Protein AF-A0A962NY19-F1 (afdb_monomer_lite)

Foldseek 3Di:
DCVVVVVVVVVVVVVVVVVVVVVVVVVVVVVVVVVVVVVVVVVVVVVVLVVCLVVQHWDWDWDADPNRTDDIDIDGNPD

Sequence (79 aa):
MNTSIIDEKEEKISNLLKVSIFLNVLKHHFLSLLIYGIVFNCIVFLLIAANTLMNDRHLHVSVTVDNKETVMIDLKNRK

Radius of gyration: 26.2 Å; chains: 1; bounding box: 53×24×71 Å

pLDDT: mean 81.94, std 9.98, range [51.22, 94.5]

Secondary structure (DSSP, 8-state):
--HHHHHHHHHHHHHHHHHHHHHHHHHHHHHHHHHHHHHHHHHHHHHHHHHHHHTT--EEEEEEETTEEEEEEEE----

Structure (mmCIF, N/CA/C/O backbone):
data_AF-A0A962NY19-F1
#
_entry.id   AF-A0A962NY19-F1
#
loop_
_atom_site.group_PDB
_atom_site.id
_atom_site.type_symbol
_atom_site.label_atom_id
_atom_site.label_alt_id
_atom_site.label_comp_id
_atom_site.label_asym_id
_atom_site.label_entity_id
_atom_site.label_seq_id
_atom_site.pdbx_PDB_ins_code
_atom_site.Cartn_x
_atom_site.Cartn_y
_atom_site.Cartn_z
_atom_site.occupancy
_atom_site.B_iso_or_equiv
_atom_site.auth_seq_id
_atom_site.auth_comp_id
_atom_site.auth_asym_id
_atom_site.auth_atom_id
_atom_site.pdbx_PDB_model_num
ATOM 1 N N . MET A 1 1 ? -34.525 3.534 45.192 1.00 51.22 1 MET A N 1
ATOM 2 C CA . MET A 1 1 ? -33.983 4.727 44.505 1.00 51.22 1 MET A CA 1
ATOM 3 C C . MET A 1 1 ? -32.566 4.485 43.955 1.00 51.22 1 MET A C 1
ATOM 5 O O . MET A 1 1 ? -31.802 5.426 43.830 1.00 51.22 1 MET A O 1
ATOM 9 N N . ASN A 1 2 ? -32.221 3.241 43.577 1.00 61.00 2 ASN A N 1
ATOM 10 C CA . ASN A 1 2 ? -30.880 2.884 43.075 1.00 61.00 2 ASN A CA 1
ATOM 11 C C . ASN A 1 2 ? -30.911 2.304 41.652 1.00 61.00 2 ASN A C 1
ATOM 13 O O . ASN A 1 2 ? -29.884 2.267 40.992 1.00 61.00 2 ASN A O 1
ATOM 17 N N . THR A 1 3 ? -32.078 1.867 41.174 1.00 61.41 3 THR A N 1
ATOM 18 C CA . THR A 1 3 ? -32.266 1.218 39.871 1.00 61.41 3 THR A CA 1
ATOM 19 C C . THR A 1 3 ? -32.068 2.177 38.698 1.00 61.41 3 THR A C 1
ATOM 21 O O . THR A 1 3 ? -31.353 1.835 37.769 1.00 61.41 3 THR A O 1
ATOM 24 N N . SER A 1 4 ? -32.554 3.420 38.787 1.00 61.91 4 SER A N 1
ATOM 25 C CA . SER A 1 4 ? -32.386 4.413 37.710 1.00 61.91 4 SER A CA 1
ATOM 26 C C . SER A 1 4 ? -30.926 4.818 37.465 1.00 61.91 4 SER A C 1
ATOM 28 O O . SER A 1 4 ? -30.551 5.148 36.347 1.00 61.91 4 SER A O 1
ATOM 30 N N . ILE A 1 5 ? -30.091 4.793 38.508 1.00 64.50 5 ILE A N 1
ATOM 31 C CA . IL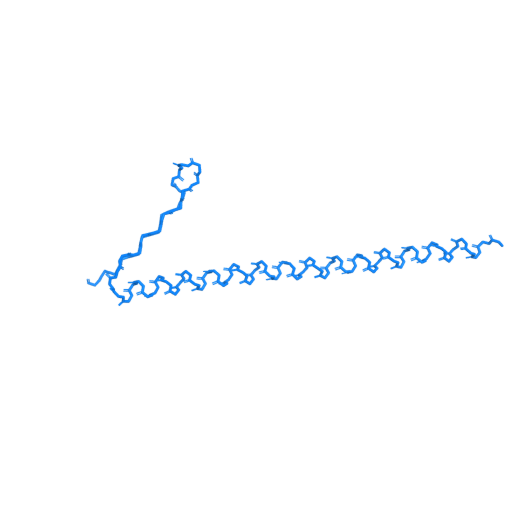E A 1 5 ? -28.662 5.139 38.424 1.00 64.50 5 ILE A CA 1
ATOM 32 C C . ILE A 1 5 ? -27.863 3.982 37.802 1.00 64.50 5 ILE A C 1
ATOM 34 O O . ILE A 1 5 ? -26.826 4.203 37.176 1.00 64.50 5 ILE A O 1
ATOM 38 N N . ILE A 1 6 ? -28.333 2.745 37.986 1.00 67.94 6 ILE A N 1
ATOM 39 C CA . ILE A 1 6 ? -27.735 1.549 37.387 1.00 67.94 6 ILE A CA 1
ATOM 40 C C . ILE A 1 6 ? -28.070 1.509 35.889 1.00 67.94 6 ILE A C 1
ATOM 42 O O . ILE A 1 6 ? -27.148 1.377 35.087 1.00 67.94 6 ILE A O 1
ATOM 46 N N . ASP A 1 7 ? -29.328 1.765 35.515 1.00 67.50 7 ASP A N 1
ATOM 47 C CA . ASP A 1 7 ? -29.764 1.817 34.110 1.00 67.50 7 ASP A CA 1
ATOM 48 C C . ASP A 1 7 ? -29.000 2.879 33.293 1.00 67.50 7 ASP A C 1
ATOM 50 O O . ASP A 1 7 ? -28.515 2.595 32.198 1.00 67.50 7 ASP A O 1
ATOM 54 N N . GLU A 1 8 ? -28.786 4.084 33.842 1.00 71.25 8 GLU A N 1
ATOM 55 C CA . GLU A 1 8 ? -28.040 5.151 33.148 1.00 71.25 8 GLU A CA 1
ATOM 56 C C . GLU A 1 8 ? -26.560 4.779 32.910 1.00 71.25 8 GLU A C 1
ATOM 58 O O . GLU A 1 8 ? -25.942 5.175 31.914 1.00 71.25 8 GLU A O 1
ATOM 63 N N . LYS A 1 9 ? -25.957 4.007 33.824 1.00 74.12 9 LYS A N 1
ATOM 64 C CA . LYS A 1 9 ? -24.576 3.525 33.673 1.00 74.12 9 LYS A CA 1
ATOM 65 C C . LYS A 1 9 ? -24.479 2.407 32.642 1.00 74.12 9 LYS A C 1
ATOM 67 O O . LYS A 1 9 ? -23.545 2.424 31.839 1.00 74.12 9 LYS A O 1
ATOM 72 N N . GLU A 1 10 ? -25.421 1.469 32.641 1.00 77.31 10 GLU A N 1
ATOM 73 C CA . GLU A 1 10 ? -25.458 0.385 31.654 1.00 77.31 10 GLU A CA 1
ATOM 74 C C . GLU A 1 10 ? -25.698 0.913 30.235 1.00 77.31 10 GLU A C 1
ATOM 76 O O . GLU A 1 10 ? -25.027 0.481 29.292 1.00 77.31 10 GLU A O 1
ATOM 81 N N . GLU A 1 11 ? -26.555 1.925 30.079 1.00 81.25 11 GLU A N 1
ATOM 82 C CA . GLU A 1 11 ? -26.790 2.580 28.791 1.00 81.25 11 GLU A CA 1
ATOM 83 C C . GLU A 1 11 ? -25.521 3.268 28.256 1.00 81.25 11 GLU A C 1
ATOM 85 O O . GLU A 1 11 ? -25.155 3.103 27.086 1.00 81.25 11 GLU A O 1
ATOM 90 N N . LYS A 1 12 ? -24.780 3.979 29.118 1.00 80.19 12 LYS A N 1
ATOM 91 C CA . LYS A 1 12 ? -23.498 4.604 28.742 1.00 80.19 12 LYS A CA 1
ATOM 92 C C . LYS A 1 12 ? -22.446 3.572 28.340 1.00 80.19 12 LYS A C 1
ATOM 94 O O . LYS A 1 12 ? -21.739 3.789 27.355 1.00 80.19 12 LYS A O 1
ATOM 99 N N . ILE A 1 13 ? -22.354 2.452 29.059 1.00 84.56 13 ILE A N 1
ATOM 100 C CA . ILE A 1 13 ? -21.427 1.355 28.734 1.00 84.56 13 ILE A CA 1
ATOM 101 C C . ILE A 1 13 ? -21.799 0.717 27.389 1.00 84.56 13 ILE A C 1
ATOM 103 O O . ILE A 1 13 ? -20.923 0.506 26.548 1.00 84.56 13 ILE A O 1
ATOM 107 N N . SER A 1 14 ? -23.090 0.478 27.149 1.00 83.75 14 SER A N 1
ATOM 108 C CA . SER A 1 14 ? -23.606 -0.051 25.881 1.00 83.75 14 SER A CA 1
ATOM 109 C C . SER A 1 14 ? -23.284 0.871 24.701 1.00 83.75 14 SER A C 1
ATOM 111 O O . SER A 1 14 ? -22.797 0.421 23.660 1.00 83.75 14 SER A O 1
ATOM 113 N N . ASN A 1 15 ? -23.470 2.180 24.875 1.00 84.62 15 ASN A N 1
ATOM 114 C CA . ASN A 1 15 ? -23.151 3.168 23.846 1.00 84.62 15 ASN A CA 1
ATOM 115 C C . ASN A 1 15 ? -21.640 3.265 23.580 1.00 84.62 15 ASN A C 1
ATOM 117 O O . ASN A 1 15 ? -21.228 3.302 22.420 1.00 84.62 15 ASN A O 1
ATOM 121 N N . LEU A 1 16 ? -20.802 3.212 24.621 1.00 86.88 16 LEU A N 1
ATOM 122 C CA . LEU A 1 16 ? -19.340 3.145 24.481 1.00 86.88 16 LEU A CA 1
ATOM 123 C C . LEU A 1 16 ? -18.879 1.899 23.712 1.00 86.88 16 LEU A C 1
ATOM 125 O O . LEU A 1 16 ? -18.014 1.998 22.840 1.00 86.88 16 LEU A O 1
ATOM 129 N N . LEU A 1 17 ? -19.481 0.739 23.985 1.00 88.94 17 LEU A N 1
ATOM 130 C CA . LEU A 1 17 ? -19.200 -0.514 23.275 1.00 88.94 17 LEU A CA 1
ATOM 131 C C . LEU A 1 17 ? -19.568 -0.429 21.790 1.00 88.94 17 LEU A C 1
ATOM 133 O O . LEU A 1 17 ? -18.775 -0.829 20.939 1.00 88.94 17 LEU A O 1
ATOM 137 N N . LYS A 1 18 ? -20.727 0.152 21.460 1.00 88.00 18 LYS A N 1
ATOM 138 C CA . LYS A 1 18 ? -21.149 0.361 20.064 1.00 88.00 18 LYS A CA 1
ATOM 139 C C . LYS A 1 18 ? -20.196 1.285 19.308 1.00 88.00 18 LYS A C 1
ATOM 141 O O . LYS A 1 18 ? -19.815 0.973 18.182 1.00 88.00 18 LYS A O 1
ATOM 146 N N . VAL A 1 19 ? -19.778 2.389 19.931 1.00 89.25 19 VAL A N 1
ATOM 147 C CA . VAL A 1 19 ? -18.809 3.328 19.338 1.00 89.25 19 VAL A CA 1
ATOM 148 C C . VAL A 1 19 ? -17.456 2.649 19.126 1.00 89.25 19 VAL A C 1
ATOM 150 O O . VAL A 1 19 ? -16.871 2.775 18.055 1.00 89.25 19 VAL A O 1
ATOM 153 N N . SER A 1 20 ? -16.987 1.879 20.108 1.00 87.81 20 SER A N 1
ATOM 154 C CA . SER A 1 20 ? -15.759 1.079 20.014 1.00 87.81 20 SER A CA 1
ATOM 155 C C . SER A 1 20 ? -15.791 0.108 18.828 1.00 87.81 20 SER A C 1
ATOM 157 O O . SER A 1 20 ? -14.880 0.108 17.996 1.00 87.81 20 SER A O 1
ATOM 159 N N . ILE A 1 21 ? -16.871 -0.668 18.696 1.00 91.38 21 ILE A N 1
ATOM 160 C CA . ILE A 1 21 ? -17.047 -1.621 17.593 1.00 91.38 21 ILE A CA 1
ATOM 161 C C . ILE A 1 21 ? -17.064 -0.885 16.250 1.00 91.38 21 ILE A C 1
ATOM 163 O O . ILE A 1 21 ? -16.367 -1.291 15.319 1.00 91.38 21 ILE A O 1
ATOM 167 N N . PHE A 1 22 ? -17.802 0.224 16.158 1.00 90.88 22 PHE A N 1
ATOM 168 C CA . PHE A 1 22 ? -17.874 1.033 14.943 1.00 90.88 22 PHE A CA 1
ATOM 169 C C . PHE A 1 22 ? -16.504 1.587 14.532 1.00 90.88 22 PHE A C 1
ATOM 171 O O . PHE A 1 22 ? -16.106 1.451 13.375 1.00 90.88 22 PHE A O 1
ATOM 178 N N . LEU A 1 23 ? -15.748 2.150 15.478 1.00 91.06 23 LEU A N 1
ATOM 179 C CA . LEU A 1 23 ? -14.395 2.653 15.229 1.00 91.06 23 LEU A CA 1
ATOM 180 C C . LEU A 1 23 ? -13.452 1.537 14.773 1.00 91.06 23 LEU A C 1
ATOM 182 O O . LEU A 1 23 ? -12.623 1.758 13.888 1.00 91.06 23 LEU A O 1
ATOM 186 N N . ASN A 1 24 ? -13.592 0.335 15.331 1.00 89.25 24 ASN A N 1
ATOM 187 C CA . ASN A 1 24 ? -12.762 -0.796 14.941 1.00 89.25 24 ASN A CA 1
ATOM 188 C C . ASN A 1 24 ? -13.069 -1.257 13.506 1.00 89.25 24 ASN A C 1
ATOM 190 O O . ASN A 1 24 ? -12.151 -1.440 12.707 1.00 89.25 24 ASN A O 1
ATOM 194 N N . VAL A 1 25 ? -14.351 -1.357 13.137 1.00 91.81 25 VAL A N 1
ATOM 195 C CA . VAL A 1 25 ? -14.771 -1.655 11.753 1.00 91.81 25 VAL A CA 1
ATOM 196 C C . VAL A 1 25 ? -14.265 -0.585 10.786 1.00 91.81 25 VAL A C 1
ATOM 198 O O . VAL A 1 25 ? -13.707 -0.906 9.736 1.00 91.81 25 VAL A O 1
ATOM 201 N N . LEU A 1 26 ? -14.398 0.689 11.158 1.00 92.75 26 LEU A N 1
ATOM 202 C CA . LEU A 1 26 ? -13.948 1.808 10.338 1.00 92.75 26 LEU A CA 1
ATOM 203 C C . LEU A 1 26 ? -12.431 1.754 10.106 1.00 92.75 26 LEU A C 1
ATOM 205 O O . LEU A 1 26 ? -11.973 1.876 8.970 1.00 92.75 26 LEU A O 1
ATOM 209 N N . LYS A 1 27 ? -11.652 1.476 11.159 1.00 92.81 27 LYS A N 1
ATOM 210 C CA . LYS A 1 27 ? -10.200 1.271 11.070 1.00 92.81 27 LYS A CA 1
ATOM 211 C C . LYS A 1 27 ? -9.843 0.133 10.111 1.00 92.81 27 LYS A C 1
ATOM 213 O O . LYS A 1 27 ? -8.945 0.300 9.287 1.00 92.81 27 LYS A O 1
ATOM 218 N N . HIS A 1 28 ? -10.534 -1.004 10.192 1.00 90.94 28 HIS A N 1
ATOM 219 C CA . HIS A 1 28 ? -10.291 -2.135 9.293 1.00 90.94 28 HIS A CA 1
ATOM 220 C C . HIS A 1 28 ? -10.602 -1.799 7.829 1.00 90.94 28 HIS A C 1
ATOM 222 O O . HIS A 1 28 ? -9.830 -2.180 6.944 1.00 90.94 28 HIS A O 1
ATOM 228 N N . HIS A 1 29 ? -11.669 -1.043 7.561 1.00 90.62 29 HIS A N 1
ATOM 229 C CA . HIS A 1 29 ? -11.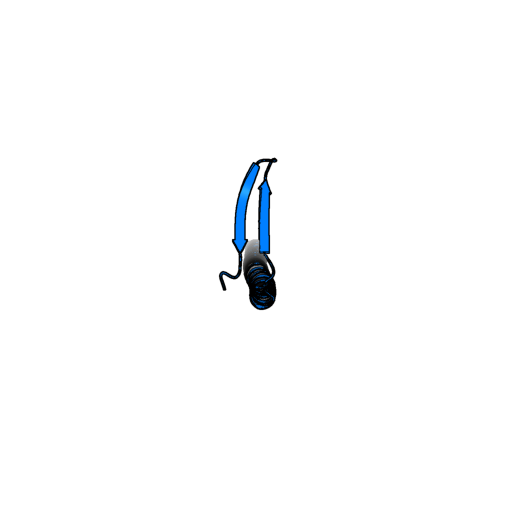973 -0.574 6.207 1.00 90.62 29 HIS A CA 1
ATOM 230 C C . HIS A 1 29 ? -10.924 0.402 5.676 1.00 90.62 29 HIS A C 1
ATOM 232 O O . HIS A 1 29 ? -10.473 0.233 4.545 1.00 90.62 29 HIS A O 1
ATOM 238 N N . PHE A 1 30 ? -10.478 1.369 6.482 1.00 92.25 30 PHE A N 1
ATOM 239 C CA . PHE A 1 30 ? -9.407 2.284 6.076 1.00 92.25 30 PHE A CA 1
ATOM 240 C C . PHE A 1 30 ? -8.096 1.549 5.796 1.00 92.25 30 PHE A C 1
ATOM 242 O O . PHE A 1 30 ? -7.450 1.814 4.784 1.00 92.25 30 PHE A O 1
ATOM 249 N N . LEU A 1 31 ? -7.724 0.592 6.650 1.00 93.25 31 LEU A N 1
ATOM 250 C CA . LEU A 1 31 ? -6.532 -0.225 6.433 1.00 93.25 31 LEU A CA 1
ATOM 251 C C . LEU A 1 31 ? -6.645 -1.042 5.142 1.00 93.25 31 LEU A C 1
ATOM 253 O O . LEU A 1 31 ? -5.702 -1.082 4.3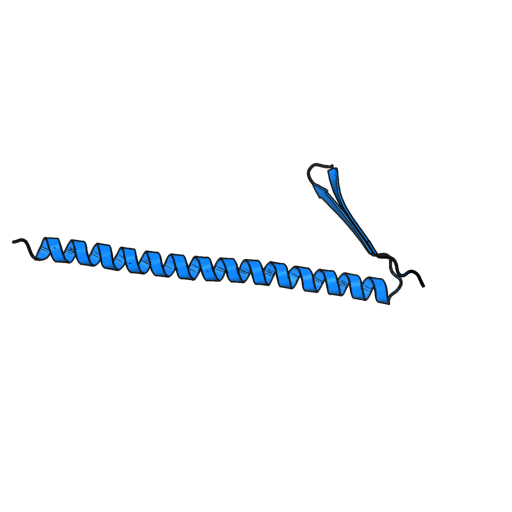56 1.00 93.25 31 LEU A O 1
ATOM 257 N N . SER A 1 32 ? -7.807 -1.649 4.899 1.00 92.62 32 SER A N 1
ATOM 258 C CA . SER A 1 32 ? -8.058 -2.406 3.670 1.00 92.62 32 SER A CA 1
ATOM 259 C C . SER A 1 32 ? -7.950 -1.504 2.442 1.00 92.62 32 SER A C 1
ATOM 261 O O . SER A 1 32 ? -7.262 -1.852 1.489 1.00 92.62 32 SER A O 1
ATOM 263 N N . LEU A 1 33 ? -8.552 -0.312 2.482 1.00 92.94 33 LEU A N 1
ATOM 264 C CA . LEU A 1 33 ? -8.491 0.664 1.393 1.00 92.94 33 LEU A CA 1
ATOM 265 C C . LEU A 1 33 ? -7.052 1.120 1.103 1.00 92.94 33 LEU A C 1
ATOM 267 O O . LEU A 1 33 ? -6.669 1.211 -0.061 1.00 92.94 33 LEU A O 1
ATOM 271 N N . LEU A 1 34 ? -6.237 1.337 2.140 1.00 93.19 34 LEU A N 1
ATOM 272 C CA . LEU A 1 34 ? -4.813 1.651 1.984 1.00 93.19 34 LEU A CA 1
ATOM 273 C C . LEU A 1 34 ? -4.043 0.502 1.327 1.00 93.19 34 LEU A C 1
ATOM 275 O O . LEU A 1 34 ? -3.295 0.737 0.380 1.00 93.19 34 LEU A O 1
ATOM 279 N N . ILE A 1 35 ? -4.248 -0.737 1.783 1.00 94.50 35 ILE A N 1
ATOM 280 C CA . ILE A 1 35 ? -3.586 -1.918 1.209 1.00 94.50 35 ILE A CA 1
ATOM 281 C C . ILE A 1 35 ? -3.982 -2.088 -0.259 1.00 94.50 35 ILE A C 1
ATOM 283 O O . ILE A 1 35 ? -3.107 -2.220 -1.115 1.00 94.50 35 ILE A O 1
ATOM 287 N N . TYR A 1 36 ? -5.279 -2.030 -0.573 1.00 94.19 36 TYR A N 1
ATOM 288 C CA . TYR A 1 36 ? -5.756 -2.125 -1.953 1.00 94.19 36 TYR A CA 1
ATOM 289 C C . TYR A 1 36 ? -5.217 -0.990 -2.822 1.00 94.19 36 TYR A C 1
ATOM 291 O O . TYR A 1 36 ? -4.816 -1.238 -3.956 1.00 94.19 36 TYR A O 1
ATOM 299 N N . GLY A 1 37 ? -5.138 0.230 -2.285 1.00 93.00 37 GLY A N 1
ATOM 300 C CA . GLY A 1 37 ? -4.523 1.364 -2.967 1.00 93.00 37 GLY A CA 1
ATOM 301 C C . GLY A 1 37 ? -3.052 1.114 -3.300 1.00 93.00 37 GLY A C 1
ATOM 302 O O . GLY A 1 37 ? -2.633 1.343 -4.433 1.00 93.00 37 GLY A O 1
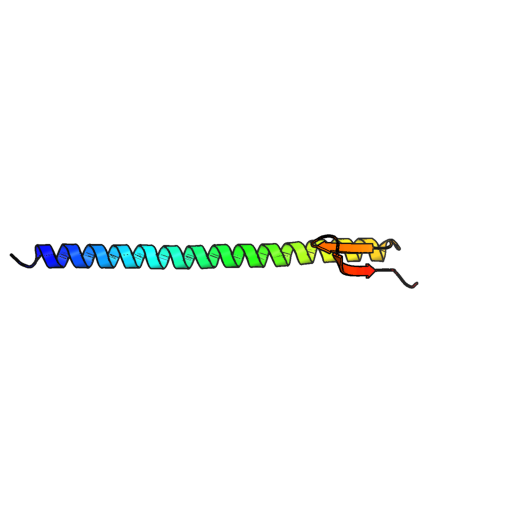ATOM 303 N N . ILE A 1 38 ? -2.264 0.598 -2.354 1.00 93.69 38 ILE A N 1
ATOM 304 C CA . ILE A 1 38 ? -0.847 0.270 -2.582 1.00 93.69 38 ILE A CA 1
ATOM 305 C C . ILE A 1 38 ? -0.714 -0.822 -3.649 1.00 93.69 38 ILE A C 1
ATOM 307 O O . ILE A 1 38 ? 0.035 -0.649 -4.609 1.00 93.69 38 ILE A O 1
ATOM 311 N N . VAL A 1 39 ? -1.477 -1.913 -3.530 1.00 93.75 39 VAL A N 1
ATOM 312 C CA . VAL A 1 39 ? -1.449 -3.023 -4.498 1.00 93.75 39 VAL A CA 1
ATOM 313 C C . VAL A 1 39 ? -1.838 -2.545 -5.897 1.00 93.75 39 VAL A C 1
ATOM 315 O O . VAL A 1 39 ? -1.161 -2.880 -6.868 1.00 93.75 39 VAL A O 1
ATOM 318 N N . PHE A 1 40 ? -2.882 -1.723 -6.007 1.00 93.94 40 PHE A N 1
ATOM 319 C CA . PHE A 1 40 ? -3.299 -1.132 -7.275 1.00 93.94 40 PHE A CA 1
ATOM 320 C C . PHE A 1 40 ? -2.179 -0.295 -7.901 1.00 93.94 40 PHE A C 1
ATOM 322 O O . PHE A 1 40 ? -1.855 -0.487 -9.072 1.00 93.94 40 PHE A O 1
ATOM 329 N N . ASN A 1 41 ? -1.532 0.571 -7.116 1.00 91.56 41 ASN A N 1
ATOM 330 C CA . ASN A 1 41 ? -0.393 1.356 -7.591 1.00 91.56 41 ASN A CA 1
ATOM 331 C C . ASN A 1 41 ? 0.753 0.457 -8.074 1.00 91.56 41 ASN A C 1
ATOM 333 O O . ASN A 1 41 ? 1.293 0.692 -9.154 1.00 91.56 41 ASN A O 1
ATOM 337 N N . CYS A 1 42 ? 1.089 -0.607 -7.338 1.00 90.56 42 CYS A N 1
ATOM 338 C CA . CYS A 1 42 ? 2.105 -1.569 -7.767 1.00 90.56 42 CYS A CA 1
ATOM 339 C C . CYS A 1 42 ? 1.762 -2.214 -9.117 1.00 90.56 42 CYS A C 1
ATOM 341 O O . CYS A 1 42 ? 2.631 -2.305 -9.981 1.00 90.56 42 CYS A O 1
ATOM 343 N N . ILE A 1 43 ? 0.507 -2.625 -9.326 1.00 92.19 43 ILE A N 1
ATOM 344 C CA . ILE A 1 43 ? 0.057 -3.207 -10.601 1.00 92.19 43 ILE A CA 1
ATOM 345 C C . ILE A 1 43 ? 0.204 -2.193 -11.740 1.00 92.19 43 ILE A C 1
ATOM 347 O O . ILE A 1 43 ? 0.712 -2.543 -12.805 1.00 92.19 43 ILE A O 1
ATOM 351 N N . VAL A 1 44 ? -0.188 -0.935 -11.518 1.00 92.31 44 VAL A N 1
ATOM 352 C CA . VAL A 1 44 ? -0.042 0.136 -12.516 1.00 92.31 44 VAL A CA 1
ATOM 353 C C . VAL A 1 44 ? 1.430 0.354 -12.875 1.00 92.31 44 VAL A C 1
ATOM 355 O O . VAL A 1 44 ? 1.767 0.379 -14.058 1.00 92.31 44 VAL A O 1
ATOM 358 N N . PHE A 1 45 ? 2.323 0.439 -11.883 1.00 87.75 45 PHE A N 1
ATOM 359 C CA . PHE A 1 45 ? 3.764 0.569 -12.126 1.00 87.75 45 PHE A CA 1
ATOM 360 C C . PHE A 1 45 ? 4.336 -0.622 -12.897 1.00 87.75 45 PHE A C 1
ATOM 362 O O . PHE A 1 45 ? 5.088 -0.424 -13.851 1.00 87.75 45 PHE A O 1
ATOM 369 N N . LEU A 1 46 ? 3.957 -1.850 -12.531 1.00 87.94 46 LEU A N 1
ATOM 370 C CA . LEU A 1 46 ? 4.379 -3.057 -13.245 1.00 87.94 46 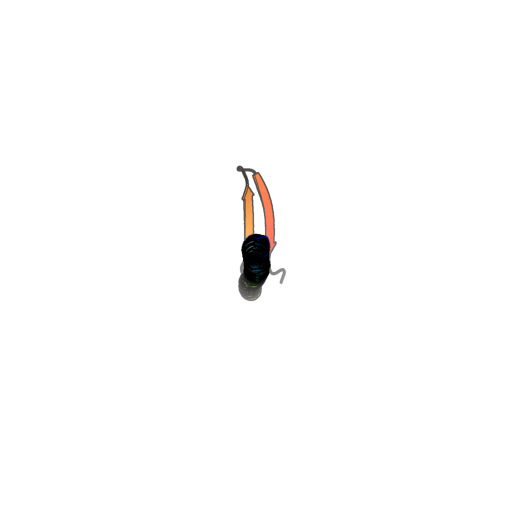LEU A CA 1
ATOM 371 C C . LEU A 1 46 ? 3.886 -3.062 -14.692 1.00 87.94 46 LEU A C 1
ATOM 373 O O . LEU A 1 46 ? 4.637 -3.439 -15.587 1.00 87.94 46 LEU A O 1
ATOM 377 N N . LEU A 1 47 ? 2.657 -2.612 -14.939 1.00 88.69 47 LEU A N 1
ATOM 378 C CA . LEU A 1 47 ? 2.093 -2.538 -16.283 1.00 88.69 47 LEU A CA 1
ATOM 379 C C . LEU A 1 47 ? 2.810 -1.488 -17.143 1.00 88.69 47 LEU A C 1
ATOM 381 O O . LEU A 1 47 ? 3.113 -1.751 -18.307 1.00 88.69 47 LEU A O 1
ATOM 385 N N . ILE A 1 48 ? 3.143 -0.326 -16.571 1.00 85.94 48 ILE A N 1
ATOM 386 C CA . ILE A 1 48 ? 3.969 0.694 -17.237 1.00 85.94 48 ILE A CA 1
ATOM 387 C C . ILE A 1 48 ? 5.356 0.126 -17.550 1.00 85.94 48 ILE A C 1
ATOM 389 O O . ILE A 1 48 ? 5.828 0.255 -18.680 1.00 85.94 48 ILE A O 1
ATOM 393 N N . ALA A 1 49 ? 5.993 -0.539 -16.584 1.00 83.31 49 ALA A N 1
ATOM 394 C CA . ALA A 1 49 ? 7.303 -1.154 -16.765 1.00 83.31 49 ALA A CA 1
ATOM 395 C C . ALA A 1 49 ? 7.294 -2.233 -17.850 1.00 83.31 49 ALA A C 1
ATOM 397 O O . ALA A 1 49 ? 8.143 -2.203 -18.739 1.00 83.31 49 ALA A O 1
ATOM 398 N N . ALA A 1 50 ? 6.300 -3.123 -17.838 1.00 83.38 50 ALA A N 1
ATOM 399 C CA . ALA A 1 50 ? 6.126 -4.157 -18.851 1.00 83.38 50 ALA A CA 1
ATOM 400 C C . ALA A 1 50 ? 5.913 -3.555 -20.247 1.00 83.38 50 ALA A C 1
ATOM 402 O O . ALA A 1 50 ? 6.625 -3.917 -21.180 1.00 83.38 50 ALA A O 1
ATOM 403 N N . ASN A 1 51 ? 5.005 -2.582 -20.390 1.00 83.69 51 ASN A N 1
ATOM 404 C CA . ASN A 1 51 ? 4.763 -1.904 -21.668 1.00 83.69 51 ASN A CA 1
ATOM 405 C C . ASN A 1 51 ? 5.988 -1.138 -22.179 1.00 83.69 51 ASN A C 1
ATOM 407 O O . ASN A 1 51 ? 6.214 -1.064 -23.386 1.00 83.69 51 ASN A O 1
ATOM 411 N N . THR A 1 52 ? 6.774 -0.551 -21.278 1.00 80.75 52 THR A N 1
ATOM 412 C CA . THR A 1 52 ? 8.001 0.164 -21.646 1.00 80.75 52 THR A CA 1
ATOM 413 C C . THR A 1 52 ? 9.061 -0.826 -22.127 1.00 80.75 52 THR A C 1
ATOM 415 O O . THR A 1 52 ? 9.629 -0.635 -23.201 1.00 80.75 52 THR A O 1
ATOM 418 N N . LEU A 1 53 ? 9.239 -1.935 -21.404 1.00 77.44 53 LEU A N 1
ATOM 419 C CA . LEU A 1 53 ? 10.205 -2.980 -21.737 1.00 77.44 53 LEU A CA 1
ATOM 420 C C . LEU A 1 53 ? 9.856 -3.719 -23.041 1.00 77.44 53 LEU A C 1
ATOM 422 O O . LEU A 1 53 ? 10.746 -3.986 -23.841 1.00 77.44 53 LEU A O 1
ATOM 426 N N . MET A 1 54 ? 8.572 -4.016 -23.280 1.00 78.44 54 MET A N 1
ATOM 427 C CA . MET A 1 54 ? 8.108 -4.685 -24.507 1.00 78.44 54 MET A CA 1
ATOM 428 C C . MET A 1 54 ? 8.246 -3.816 -25.763 1.00 78.44 54 MET A C 1
ATOM 430 O O . MET A 1 54 ? 8.330 -4.359 -26.858 1.00 78.44 54 MET A O 1
ATOM 434 N N . ASN A 1 55 ? 8.281 -2.489 -25.617 1.00 79.50 55 ASN A N 1
ATOM 435 C CA . ASN A 1 55 ? 8.438 -1.546 -26.727 1.00 79.50 55 ASN A CA 1
ATOM 436 C C . ASN A 1 55 ? 9.891 -1.066 -26.914 1.00 79.50 55 ASN A C 1
ATOM 438 O O . ASN A 1 55 ? 10.096 -0.015 -27.521 1.00 79.50 55 ASN A O 1
ATOM 442 N N . ASP A 1 56 ? 10.880 -1.772 -26.347 1.00 70.44 56 ASP A N 1
ATOM 443 C CA . ASP A 1 56 ? 12.310 -1.403 -26.361 1.00 70.44 56 ASP A CA 1
ATOM 444 C C . ASP A 1 56 ? 12.605 0.008 -25.826 1.00 70.44 56 ASP A C 1
ATOM 446 O O . ASP A 1 56 ? 13.643 0.615 -26.105 1.00 70.44 56 ASP A O 1
ATOM 450 N N . ARG A 1 57 ? 11.688 0.552 -25.023 1.00 70.44 57 ARG A N 1
ATOM 451 C CA . ARG A 1 57 ? 11.858 1.856 -24.392 1.00 70.44 57 ARG A CA 1
ATOM 452 C C . ARG A 1 57 ? 12.617 1.698 -23.081 1.00 70.44 57 ARG A C 1
ATOM 454 O O . ARG A 1 57 ? 12.561 0.671 -22.408 1.00 70.44 57 ARG A O 1
ATOM 461 N N . HIS A 1 58 ? 13.331 2.755 -22.723 1.00 77.81 58 HIS A N 1
ATOM 462 C CA . HIS A 1 58 ? 14.064 2.846 -21.473 1.00 77.81 58 HIS A CA 1
ATOM 463 C C . HIS A 1 58 ? 13.147 3.392 -20.379 1.00 77.81 58 HIS A C 1
ATOM 465 O O . HIS A 1 58 ? 12.619 4.496 -20.530 1.00 77.81 58 HIS A O 1
ATOM 471 N N . LEU A 1 59 ? 12.941 2.634 -19.301 1.00 75.75 59 LEU A N 1
ATOM 472 C CA . LEU A 1 59 ? 12.234 3.131 -18.126 1.00 75.75 59 LEU A CA 1
ATOM 473 C C . LEU A 1 59 ? 13.257 3.597 -17.093 1.00 75.75 59 LEU A C 1
ATOM 475 O O . LEU A 1 59 ? 13.873 2.772 -16.428 1.00 75.75 59 LEU A O 1
ATOM 479 N N . HIS A 1 60 ? 13.372 4.911 -16.932 1.00 80.69 60 HIS A N 1
ATOM 480 C CA . HIS A 1 60 ? 14.161 5.528 -15.873 1.00 80.69 60 HIS A CA 1
ATOM 481 C C . HIS A 1 60 ? 13.218 6.134 -14.831 1.00 80.69 60 HIS A C 1
ATOM 483 O O . HIS A 1 60 ? 12.443 7.040 -15.144 1.00 80.69 60 HIS A O 1
ATOM 489 N N . VAL A 1 61 ? 13.266 5.623 -13.602 1.00 78.19 61 VAL A N 1
ATOM 490 C CA . VAL A 1 61 ? 12.505 6.146 -12.462 1.00 78.19 61 VAL A CA 1
ATOM 491 C C . VAL A 1 61 ? 13.490 6.551 -11.377 1.00 78.19 61 VAL A C 1
ATOM 493 O O . VAL A 1 61 ? 14.164 5.699 -10.800 1.00 78.19 61 VAL A O 1
ATOM 496 N N . SER A 1 62 ? 13.544 7.844 -11.073 1.00 80.88 62 SER A N 1
ATOM 497 C CA . SER A 1 62 ? 14.298 8.391 -9.948 1.00 80.88 62 SER A CA 1
ATOM 498 C C . SER A 1 62 ? 13.339 8.993 -8.924 1.00 80.88 62 SER A C 1
ATOM 500 O O . SER A 1 62 ? 12.376 9.686 -9.260 1.00 80.88 62 SER A O 1
ATOM 502 N N . VAL A 1 63 ? 13.573 8.674 -7.654 1.00 81.62 63 VAL A N 1
ATOM 503 C CA . VAL A 1 63 ? 12.821 9.212 -6.521 1.00 81.62 63 VAL A CA 1
ATOM 504 C C . VAL A 1 63 ? 13.773 10.043 -5.683 1.00 81.62 63 VAL A C 1
ATOM 506 O O . VAL A 1 63 ? 14.739 9.525 -5.119 1.00 81.62 63 VAL A O 1
ATOM 509 N N . THR A 1 64 ? 13.469 11.331 -5.582 1.00 81.75 64 THR A N 1
ATOM 510 C CA . THR A 1 64 ? 14.271 12.310 -4.849 1.00 81.75 64 THR A CA 1
ATOM 511 C C . THR A 1 64 ? 13.489 12.790 -3.632 1.00 81.75 64 THR A C 1
ATOM 513 O O . THR A 1 64 ? 12.360 13.256 -3.771 1.00 81.75 64 THR A O 1
ATOM 516 N N . VAL A 1 65 ? 14.087 12.698 -2.444 1.00 82.31 65 VAL A N 1
ATOM 517 C CA . VAL A 1 65 ? 13.537 13.221 -1.183 1.00 82.31 65 VAL A CA 1
ATOM 518 C C . VAL A 1 65 ? 14.555 14.201 -0.609 1.00 82.31 65 VAL A C 1
ATOM 520 O O . VAL A 1 65 ? 15.741 13.889 -0.562 1.00 82.31 65 VAL A O 1
ATOM 523 N N . ASP A 1 66 ? 14.123 15.405 -0.227 1.00 83.81 66 ASP A N 1
ATOM 524 C CA . ASP A 1 66 ? 14.997 16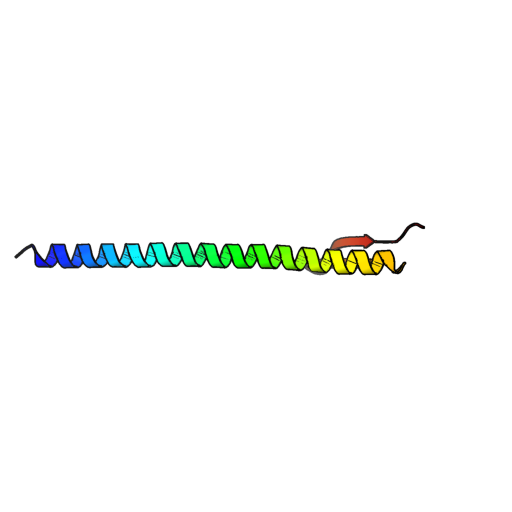.468 0.301 1.00 83.81 66 ASP A CA 1
ATOM 525 C C . ASP A 1 66 ? 16.226 16.759 -0.583 1.00 83.81 66 ASP A C 1
ATOM 527 O O . ASP A 1 66 ? 17.359 16.870 -0.108 1.00 83.81 66 ASP A O 1
ATOM 531 N N . ASN A 1 67 ? 16.011 16.840 -1.901 1.00 77.50 67 ASN A N 1
ATOM 532 C CA . ASN A 1 67 ? 17.058 16.997 -2.922 1.00 77.50 67 ASN A CA 1
ATOM 533 C C . ASN A 1 67 ? 18.136 15.896 -2.930 1.00 77.50 67 ASN A C 1
ATOM 535 O O . ASN A 1 67 ? 19.171 16.053 -3.581 1.00 77.50 67 ASN A O 1
ATOM 539 N N . LYS A 1 68 ? 17.900 14.767 -2.258 1.00 74.81 68 LYS A N 1
ATOM 540 C CA . LYS A 1 68 ? 18.756 13.582 -2.315 1.00 74.81 68 LYS A CA 1
ATOM 541 C C . LYS A 1 68 ? 18.053 12.472 -3.075 1.00 74.81 68 LYS A C 1
ATOM 543 O O . LYS A 1 68 ? 16.934 12.070 -2.748 1.00 74.81 68 LYS A O 1
ATOM 548 N N . GLU A 1 69 ? 18.721 11.969 -4.104 1.00 79.00 69 GLU A N 1
ATOM 549 C CA . GLU A 1 69 ? 18.262 10.782 -4.813 1.00 79.00 69 GLU A CA 1
ATOM 550 C C . GLU A 1 69 ? 18.256 9.604 -3.834 1.00 79.00 69 GLU A C 1
ATOM 552 O O . GLU A 1 69 ? 19.271 9.273 -3.224 1.00 79.00 69 GLU A O 1
ATOM 557 N N . THR A 1 70 ? 17.074 9.037 -3.614 1.00 77.62 70 THR A N 1
ATOM 558 C CA . THR A 1 70 ? 16.836 8.009 -2.593 1.00 77.62 70 THR A CA 1
ATOM 559 C C . THR A 1 70 ? 16.675 6.634 -3.229 1.00 77.62 70 THR A C 1
ATOM 561 O O . THR A 1 70 ? 17.110 5.636 -2.660 1.00 77.62 70 THR A O 1
ATOM 564 N N . VAL A 1 71 ? 16.071 6.568 -4.419 1.00 80.19 71 VAL A N 1
ATOM 565 C CA . VAL A 1 71 ? 15.902 5.327 -5.181 1.00 80.19 71 VAL A CA 1
ATOM 566 C C . VAL A 1 71 ? 16.037 5.629 -6.669 1.00 80.19 71 VAL A C 1
ATOM 568 O O . VAL A 1 71 ? 15.393 6.549 -7.168 1.00 80.19 71 VAL A O 1
ATOM 571 N N . MET A 1 72 ? 16.821 4.812 -7.372 1.00 79.38 72 MET A N 1
ATOM 572 C CA . MET A 1 72 ? 16.934 4.817 -8.828 1.00 79.38 72 MET A CA 1
ATOM 573 C C . MET A 1 72 ? 16.587 3.422 -9.351 1.00 79.38 72 MET A C 1
ATOM 575 O O . MET A 1 72 ? 17.191 2.430 -8.938 1.00 79.38 72 MET A O 1
ATOM 579 N N . ILE A 1 73 ? 15.613 3.341 -10.255 1.00 78.38 73 ILE A N 1
ATOM 580 C CA . ILE A 1 73 ? 15.245 2.120 -10.974 1.00 78.38 73 ILE A CA 1
ATOM 581 C C . ILE A 1 73 ? 15.445 2.392 -12.456 1.00 78.38 73 ILE A C 1
ATOM 583 O O . ILE A 1 73 ? 14.800 3.275 -13.022 1.00 78.38 73 ILE A O 1
ATOM 587 N N . ASP A 1 74 ? 16.323 1.609 -13.073 1.00 79.56 74 ASP A N 1
ATOM 588 C CA . ASP A 1 74 ? 16.620 1.709 -14.494 1.00 79.56 74 ASP A CA 1
ATOM 589 C C . ASP A 1 74 ? 16.327 0.374 -15.181 1.00 79.56 74 ASP A C 1
ATOM 591 O O . ASP A 1 74 ? 16.947 -0.653 -14.888 1.00 79.56 74 ASP A O 1
ATOM 595 N N . LEU A 1 75 ? 15.330 0.373 -16.063 1.00 73.81 75 LEU A N 1
ATOM 596 C CA . LEU A 1 75 ? 14.899 -0.797 -16.819 1.00 73.81 75 LEU A CA 1
ATOM 597 C C . LEU A 1 75 ? 15.190 -0.582 -18.305 1.00 73.81 75 LEU A C 1
ATOM 599 O O . LEU A 1 75 ? 14.578 0.253 -18.974 1.00 73.81 75 LEU A O 1
ATOM 603 N N . LYS A 1 76 ? 16.099 -1.405 -18.833 1.00 75.69 76 LYS A N 1
ATOM 604 C CA . LYS A 1 76 ? 16.482 -1.441 -20.245 1.00 75.69 76 LYS A CA 1
ATOM 605 C C . LYS A 1 76 ? 16.298 -2.845 -20.805 1.00 75.69 76 LYS A C 1
ATOM 607 O O . LYS A 1 76 ? 16.779 -3.806 -20.202 1.00 75.69 76 LYS A O 1
ATOM 612 N N . ASN A 1 77 ? 15.678 -2.964 -21.980 1.00 66.62 77 ASN A N 1
ATOM 613 C CA . ASN A 1 77 ? 15.685 -4.226 -22.711 1.00 66.62 77 ASN A CA 1
ATOM 614 C C . ASN A 1 77 ? 17.107 -4.474 -23.246 1.00 66.62 77 ASN A C 1
ATOM 616 O O . ASN A 1 77 ? 17.643 -3.655 -23.991 1.00 66.62 77 ASN A O 1
ATOM 620 N N . ARG A 1 78 ? 17.759 -5.557 -22.804 1.00 63.81 78 ARG A N 1
ATOM 621 C CA . ARG A 1 78 ? 19.115 -5.948 -23.240 1.00 63.81 78 ARG A CA 1
ATOM 622 C C . ARG A 1 78 ? 19.045 -7.005 -24.345 1.00 63.81 78 ARG A C 1
ATOM 624 O O . ARG A 1 78 ? 19.650 -8.068 -24.208 1.00 63.81 78 ARG A O 1
ATOM 631 N N . LYS A 1 79 ? 18.252 -6.745 -25.379 1.00 57.41 79 LYS A N 1
ATOM 632 C CA . LYS A 1 79 ? 18.294 -7.528 -26.616 1.00 57.41 79 LYS A CA 1
ATOM 633 C C . LYS A 1 79 ? 19.180 -6.841 -27.640 1.00 57.41 79 LYS A C 1
ATOM 635 O O . LYS A 1 79 ? 19.201 -5.591 -27.639 1.00 57.41 79 LYS A O 1
#